Protein AF-A0A1E3PKU7-F1 (afdb_monomer)

Foldseek 3Di:
DDDDDDDDDDDDPDPDDDDDDDDDDPVVVVVVVVVVPDDDDDCPPVNVPVVDDDDDDPDDDDDPPPPDCVPVVVVVVVPDDPPPPDPPDDPPPPPCPDDPPPDPPDDD

Radius of gyration: 50.96 Å; Cα contacts (8 Å, |Δi|>4): 3; chains: 1; bounding box: 52×69×152 Å

pLDDT: mean 71.54, std 13.81, range [37.41, 95.44]

Solvent-accessible surface area (backbone atoms only — not comparable to full-atom values): 7929 Å² total; per-residue (Å²): 141,84,87,84,80,83,82,80,78,76,88,77,86,72,91,73,84,87,78,82,78,89,74,91,49,74,65,60,56,50,51,54,54,49,55,74,66,60,71,76,79,77,76,46,70,66,56,58,53,70,77,44,81,82,86,71,81,76,76,80,77,73,75,77,77,70,72,88,43,60,70,62,50,50,52,48,57,74,67,52,73,84,81,69,90,63,90,71,91,63,83,72,75,81,73,74,87,71,78,79,76,79,74,77,92,79,83,136

InterPro domains:
  IPR019711 ATP synthase, F0 complex, subunit H [PF10775] (15-82)
  IPR019711 ATP synthase, F0 complex, subunit H [PTHR28207] (5-108)

Sequence (108 aa):
MLRTALRVAAPRFTRSFVSTPIRANAISDIYLREISKFKPAAVTAAEAESQTRPWAIPTTPAAPIVEAEGAEELASYEQSAVEVEGASGESAKEEEWFVEEVEEEEHH

Organism: NCBI:txid857566

Structure (mmCIF, N/CA/C/O backbone):
data_AF-A0A1E3PKU7-F1
#
_entry.id   AF-A0A1E3PKU7-F1
#
loop_
_atom_site.group_PDB
_atom_site.id
_atom_site.type_symbol
_atom_site.label_atom_id
_atom_site.label_alt_id
_atom_site.label_comp_id
_atom_site.label_asym_id
_atom_site.label_entity_id
_atom_site.label_seq_id
_atom_site.pdbx_PDB_ins_code
_atom_site.Cartn_x
_atom_site.Cartn_y
_atom_site.Cartn_z
_atom_site.occupancy
_atom_site.B_iso_or_equiv
_atom_site.auth_seq_id
_atom_site.auth_comp_id
_atom_site.auth_asym_id
_atom_site.auth_atom_id
_atom_site.pdbx_PDB_model_num
ATOM 1 N N . MET A 1 1 ? 10.986 48.302 -75.914 1.00 47.47 1 MET A N 1
ATOM 2 C CA . MET A 1 1 ? 11.616 48.409 -74.580 1.00 47.47 1 MET A CA 1
ATOM 3 C C . MET A 1 1 ? 10.691 47.772 -73.555 1.00 47.47 1 MET A C 1
ATOM 5 O O . MET A 1 1 ? 9.637 48.336 -73.301 1.00 47.47 1 MET A O 1
ATOM 9 N N . LEU A 1 2 ? 11.030 46.599 -73.015 1.00 46.41 2 LEU A N 1
ATOM 10 C CA . LEU A 1 2 ? 10.229 45.929 -71.983 1.00 46.41 2 LEU A CA 1
ATOM 11 C C . LEU A 1 2 ? 11.089 45.806 -70.720 1.00 46.41 2 LEU A C 1
ATOM 13 O O . LEU A 1 2 ? 12.119 45.139 -70.741 1.00 46.41 2 LEU A O 1
ATOM 17 N N . ARG A 1 3 ? 10.715 46.502 -69.643 1.00 55.84 3 ARG A N 1
ATOM 18 C CA . ARG A 1 3 ? 11.389 46.405 -68.342 1.00 55.84 3 ARG A CA 1
ATOM 19 C C . ARG A 1 3 ? 10.689 45.331 -67.515 1.00 55.84 3 ARG A C 1
ATOM 21 O O . ARG A 1 3 ? 9.595 45.561 -67.013 1.00 55.84 3 ARG A O 1
ATOM 28 N N . THR A 1 4 ? 11.306 44.165 -67.372 1.00 61.78 4 THR A N 1
ATOM 29 C CA . THR A 1 4 ? 10.862 43.136 -66.424 1.00 61.78 4 THR A CA 1
ATOM 30 C C . THR A 1 4 ? 11.348 43.500 -65.024 1.00 61.78 4 THR A C 1
ATOM 32 O O . THR A 1 4 ? 12.548 43.493 -64.761 1.00 61.78 4 THR A O 1
ATOM 35 N N . ALA A 1 5 ? 10.425 43.840 -64.126 1.00 67.31 5 ALA A N 1
ATOM 36 C CA . ALA A 1 5 ? 10.734 44.055 -62.717 1.00 67.31 5 ALA A CA 1
ATOM 37 C C . ALA A 1 5 ? 10.778 42.707 -61.981 1.00 67.31 5 ALA A C 1
ATOM 39 O O . ALA A 1 5 ? 9.801 41.957 -61.992 1.00 67.31 5 ALA A O 1
ATOM 40 N N . LEU A 1 6 ? 11.897 42.407 -61.319 1.00 65.75 6 LEU A N 1
ATOM 41 C CA . LEU A 1 6 ? 12.010 41.253 -60.432 1.00 65.75 6 LEU A CA 1
ATOM 42 C C . LEU A 1 6 ? 11.340 41.607 -59.092 1.00 65.75 6 LEU A C 1
ATOM 44 O O . LEU A 1 6 ? 11.851 42.436 -58.339 1.00 65.75 6 LEU A O 1
ATOM 48 N N . ARG A 1 7 ? 10.181 41.012 -58.782 1.00 65.06 7 ARG A N 1
ATOM 49 C CA . ARG A 1 7 ? 9.608 41.088 -57.428 1.00 65.06 7 ARG A CA 1
ATOM 50 C C . ARG A 1 7 ? 10.439 40.202 -56.505 1.00 65.06 7 ARG A C 1
ATOM 52 O O . ARG A 1 7 ? 10.330 38.981 -56.565 1.00 65.06 7 ARG A O 1
ATOM 59 N N . VAL A 1 8 ? 11.236 40.811 -55.634 1.00 69.25 8 VAL A N 1
ATOM 60 C CA . VAL A 1 8 ? 11.852 40.099 -54.509 1.00 69.25 8 VAL A CA 1
ATOM 61 C C . VAL A 1 8 ? 10.760 39.859 -53.468 1.00 69.25 8 VAL A C 1
ATOM 63 O O . VAL A 1 8 ? 10.210 40.802 -52.901 1.00 69.25 8 VAL A O 1
ATOM 66 N N . ALA A 1 9 ? 10.389 38.596 -53.260 1.00 71.44 9 ALA A N 1
ATOM 67 C CA . ALA A 1 9 ? 9.461 38.220 -52.202 1.00 71.44 9 ALA A CA 1
ATOM 68 C C . ALA A 1 9 ? 10.151 38.384 -50.838 1.00 71.44 9 ALA A C 1
ATOM 70 O O . ALA A 1 9 ? 11.231 37.838 -50.622 1.00 71.44 9 ALA A O 1
ATOM 71 N N . ALA A 1 10 ? 9.535 39.135 -49.921 1.00 72.62 10 ALA A N 1
ATOM 72 C CA . ALA A 1 10 ? 10.034 39.276 -48.555 1.00 72.62 10 ALA A CA 1
ATOM 73 C C . ALA A 1 10 ? 10.045 37.909 -47.836 1.00 72.62 10 ALA A C 1
ATOM 75 O O . ALA A 1 10 ? 9.124 37.109 -48.054 1.00 72.62 10 ALA A O 1
ATOM 76 N N . PRO A 1 11 ? 11.041 37.622 -46.972 1.00 68.50 11 PRO A N 1
ATOM 77 C CA . PRO A 1 11 ? 11.093 36.358 -46.250 1.00 68.50 11 PRO A CA 1
ATOM 78 C C . PRO A 1 11 ? 9.880 36.255 -45.321 1.00 68.50 11 PRO A C 1
ATOM 80 O O . PRO A 1 11 ? 9.710 37.044 -44.393 1.00 68.50 11 PRO A O 1
ATOM 83 N N . ARG A 1 12 ? 9.005 35.279 -45.575 1.00 71.00 12 ARG A N 1
ATOM 84 C CA . ARG A 1 12 ? 7.911 34.944 -44.661 1.00 71.00 12 ARG A CA 1
ATOM 85 C C . ARG A 1 12 ? 8.475 34.065 -43.552 1.00 71.00 12 ARG A C 1
ATOM 87 O O . ARG A 1 12 ? 8.801 32.909 -43.799 1.00 71.00 12 ARG A O 1
ATOM 94 N N . PHE A 1 13 ? 8.575 34.597 -42.336 1.00 70.12 13 PHE A N 1
ATOM 95 C CA . PHE A 1 13 ? 8.856 33.779 -41.158 1.00 70.12 13 PHE A CA 1
ATOM 96 C C . PHE A 1 13 ? 7.600 32.978 -40.801 1.00 70.12 13 PHE A C 1
ATOM 98 O O . PHE A 1 13 ? 6.697 33.461 -40.118 1.00 70.12 13 PHE A O 1
ATOM 105 N N . THR A 1 14 ? 7.504 31.757 -41.317 1.00 72.94 14 THR A N 1
ATOM 106 C CA . THR A 1 14 ? 6.474 30.807 -40.898 1.00 72.94 14 THR A CA 1
ATOM 107 C C . THR A 1 14 ? 6.933 30.144 -39.604 1.00 72.94 14 THR A C 1
ATOM 109 O O . THR A 1 14 ? 7.986 29.510 -39.586 1.00 72.94 14 THR A O 1
ATOM 112 N N . ARG A 1 15 ? 6.158 30.270 -38.520 1.00 76.81 15 ARG A N 1
ATOM 113 C CA . ARG A 1 15 ? 6.395 29.515 -37.278 1.00 76.81 15 ARG A CA 1
ATOM 114 C C . ARG A 1 15 ? 6.183 28.029 -37.580 1.00 76.81 15 ARG A C 1
ATOM 116 O O . ARG A 1 15 ? 5.047 27.574 -37.649 1.00 76.81 15 ARG A O 1
ATOM 123 N N . SER A 1 16 ? 7.262 27.294 -37.820 1.00 79.19 16 SER A N 1
ATOM 124 C CA . SER A 1 16 ? 7.228 25.840 -37.971 1.00 79.19 16 SER A CA 1
ATOM 125 C C . SER A 1 16 ? 7.367 25.171 -36.608 1.00 79.19 16 SER A C 1
ATOM 127 O O . SER A 1 16 ? 8.166 25.609 -35.780 1.00 79.19 16 SER A O 1
ATOM 129 N N . PHE A 1 17 ? 6.631 24.087 -36.385 1.00 81.44 17 PHE A N 1
ATOM 130 C CA . PHE A 1 17 ? 6.823 23.246 -35.209 1.00 81.44 17 PHE A CA 1
ATOM 131 C C . PHE A 1 17 ? 8.011 22.314 -35.437 1.00 81.44 17 PHE A C 1
ATOM 133 O O . PHE A 1 17 ? 8.101 21.651 -36.470 1.00 81.44 17 PHE A O 1
ATOM 140 N N . VAL A 1 18 ? 8.927 22.272 -34.474 1.00 79.25 18 VAL A N 1
ATOM 141 C CA . VAL A 1 18 ? 10.029 21.311 -34.476 1.00 79.25 18 VAL A CA 1
ATOM 142 C C . VAL A 1 18 ? 9.528 20.041 -33.800 1.00 79.25 18 VAL A C 1
ATOM 144 O O . VAL A 1 18 ? 9.171 20.058 -32.626 1.00 79.25 18 VAL A O 1
ATOM 147 N N . SER A 1 19 ? 9.485 18.946 -34.553 1.00 83.25 19 SER A N 1
ATOM 148 C CA . SER A 1 19 ? 9.247 17.603 -34.029 1.00 83.25 19 SER A CA 1
ATOM 149 C C . SER A 1 19 ? 10.591 16.895 -33.903 1.00 83.25 19 SER A C 1
ATOM 151 O O . SER A 1 19 ? 11.404 16.907 -34.829 1.00 83.25 19 SER A O 1
ATOM 153 N N . THR A 1 20 ? 10.846 16.295 -32.744 1.00 81.81 20 THR A N 1
ATOM 154 C CA . THR A 1 20 ? 11.995 15.411 -32.559 1.00 81.81 20 THR A CA 1
ATOM 155 C C . THR A 1 20 ? 11.696 14.047 -33.188 1.00 81.81 20 THR A C 1
ATOM 157 O O . THR A 1 20 ? 10.599 13.513 -33.000 1.00 81.81 20 THR A O 1
ATOM 160 N N . PRO A 1 21 ? 12.641 13.452 -33.941 1.00 81.06 21 PRO A N 1
ATOM 161 C CA . PRO A 1 21 ? 12.452 12.111 -34.472 1.00 81.06 21 PRO A CA 1
ATOM 162 C C . PRO A 1 21 ? 12.452 11.101 -33.324 1.00 81.06 21 PRO A C 1
ATOM 164 O O . PRO A 1 21 ? 13.297 11.169 -32.428 1.00 81.06 21 PRO A O 1
ATOM 167 N N . ILE A 1 22 ? 11.533 10.137 -33.373 1.00 79.12 22 ILE A N 1
ATOM 168 C CA . ILE A 1 22 ? 11.511 9.016 -32.431 1.00 79.12 22 ILE A CA 1
ATOM 169 C C . ILE A 1 22 ? 12.808 8.221 -32.624 1.00 79.12 22 ILE A C 1
ATOM 171 O O . ILE A 1 22 ? 13.090 7.718 -33.712 1.00 79.12 22 ILE A O 1
ATOM 175 N N . ARG A 1 23 ? 13.624 8.137 -31.572 1.00 80.31 23 ARG A N 1
ATOM 176 C CA . ARG A 1 23 ? 14.840 7.319 -31.546 1.00 80.31 23 ARG A CA 1
ATOM 177 C C . ARG A 1 23 ? 14.491 5.999 -30.874 1.00 80.31 23 ARG A C 1
ATOM 179 O O . ARG A 1 23 ? 14.077 6.003 -29.720 1.00 80.31 23 ARG A O 1
ATOM 186 N N . ALA A 1 24 ? 14.653 4.891 -31.591 1.00 82.38 24 ALA A N 1
ATOM 187 C CA . ALA A 1 24 ? 14.508 3.570 -30.995 1.00 82.38 24 ALA A CA 1
ATOM 188 C C . ALA A 1 24 ? 15.602 3.372 -29.934 1.00 82.38 24 ALA A C 1
ATOM 190 O O . ALA A 1 24 ? 16.785 3.585 -30.215 1.00 82.38 24 ALA A O 1
ATOM 191 N N . ASN A 1 25 ? 15.206 2.989 -28.722 1.00 90.25 25 ASN 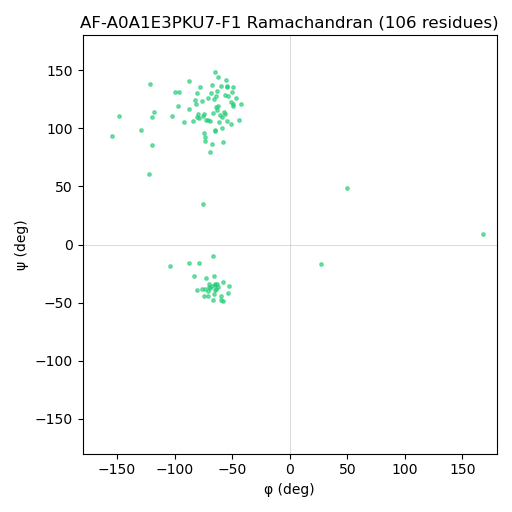A N 1
ATOM 192 C CA . ASN A 1 25 ? 16.121 2.663 -27.638 1.00 90.25 25 ASN A CA 1
ATOM 193 C C . ASN A 1 25 ? 15.881 1.208 -27.227 1.00 90.25 25 ASN A C 1
ATOM 195 O O . ASN A 1 25 ? 14.870 0.862 -26.624 1.00 90.25 25 ASN A O 1
ATOM 199 N N . ALA A 1 26 ? 16.850 0.349 -27.541 1.00 91.88 26 ALA A N 1
ATOM 200 C CA . ALA A 1 26 ? 16.744 -1.078 -27.268 1.00 91.88 26 ALA A CA 1
ATOM 201 C C . ALA A 1 26 ? 16.530 -1.381 -25.773 1.00 91.88 26 ALA A C 1
ATOM 203 O O . ALA A 1 26 ? 15.837 -2.337 -25.436 1.00 91.88 26 ALA A O 1
ATOM 204 N N . ILE A 1 27 ? 17.080 -0.553 -24.879 1.00 94.44 27 ILE A N 1
ATOM 205 C CA . ILE A 1 27 ? 16.966 -0.740 -23.429 1.00 94.44 27 ILE A CA 1
ATOM 206 C C . ILE A 1 27 ? 15.538 -0.441 -22.965 1.00 94.44 27 ILE A C 1
ATOM 208 O O . ILE A 1 27 ? 14.977 -1.222 -22.200 1.00 94.44 27 ILE A O 1
ATOM 212 N N . SER A 1 28 ? 14.923 0.645 -23.452 1.00 92.44 28 SER A N 1
ATOM 213 C CA . SER A 1 28 ? 13.534 0.964 -23.094 1.00 92.44 28 SER A CA 1
ATOM 214 C C . SER A 1 28 ? 12.572 -0.103 -23.596 1.00 92.44 28 SER A C 1
ATOM 216 O O . SER A 1 28 ? 11.645 -0.481 -22.885 1.00 92.44 28 SER A O 1
ATOM 218 N N . ASP A 1 29 ? 12.815 -0.632 -24.792 1.00 92.38 29 ASP A N 1
ATOM 219 C CA . ASP A 1 29 ? 11.938 -1.630 -25.398 1.00 92.38 29 ASP A CA 1
ATOM 220 C C . ASP A 1 29 ? 12.020 -2.980 -24.672 1.00 92.38 29 ASP A C 1
ATOM 222 O O . ASP A 1 29 ? 11.007 -3.666 -24.520 1.00 92.38 29 ASP A O 1
ATOM 226 N N . ILE A 1 30 ? 13.211 -3.366 -24.197 1.00 95.44 30 ILE A N 1
ATOM 227 C CA . ILE A 1 30 ? 13.397 -4.551 -23.346 1.00 95.44 30 ILE A CA 1
ATOM 228 C C . ILE A 1 30 ? 12.717 -4.336 -21.991 1.00 95.44 30 ILE A C 1
ATOM 230 O O . ILE A 1 30 ? 11.921 -5.176 -21.577 1.00 95.44 30 ILE A O 1
ATOM 234 N N . TYR A 1 31 ? 12.944 -3.188 -21.353 1.00 94.81 31 TYR A N 1
ATOM 235 C CA . TYR A 1 31 ? 12.353 -2.849 -20.057 1.00 94.81 31 TYR A CA 1
ATOM 236 C C . TYR A 1 31 ? 10.818 -2.884 -20.083 1.00 94.81 31 TYR A C 1
ATOM 238 O O . TYR A 1 31 ? 10.187 -3.547 -19.260 1.00 94.81 31 TYR A O 1
ATOM 246 N N . LEU A 1 32 ? 10.195 -2.246 -21.077 1.00 93.81 32 LEU A N 1
ATOM 247 C CA . LEU A 1 32 ? 8.736 -2.250 -21.232 1.00 93.81 32 LEU A CA 1
ATOM 248 C C . LEU A 1 32 ? 8.190 -3.657 -21.521 1.00 93.81 32 LEU A C 1
ATOM 250 O O . LEU A 1 32 ? 7.110 -4.030 -21.050 1.00 93.81 32 LEU A O 1
ATOM 254 N N . ARG A 1 33 ? 8.941 -4.470 -22.268 1.00 93.69 33 ARG A N 1
ATOM 255 C CA . ARG A 1 33 ? 8.594 -5.870 -22.538 1.00 93.69 33 ARG A CA 1
ATOM 256 C C . ARG A 1 33 ? 8.669 -6.732 -21.281 1.00 93.69 33 ARG A C 1
ATOM 258 O O . ARG A 1 33 ? 7.874 -7.656 -21.145 1.00 93.69 33 ARG A O 1
ATOM 265 N N . GLU A 1 34 ? 9.610 -6.466 -20.388 1.00 93.19 34 GLU A N 1
ATOM 266 C CA . GLU A 1 34 ? 9.740 -7.183 -19.119 1.00 93.19 34 GLU A CA 1
ATOM 267 C C . GLU A 1 34 ? 8.654 -6.764 -18.130 1.00 93.19 34 GLU A C 1
ATOM 269 O O . GLU A 1 34 ? 7.985 -7.635 -17.578 1.00 93.19 34 GLU A O 1
ATOM 274 N N . ILE A 1 35 ? 8.379 -5.463 -17.996 1.00 92.81 35 ILE A N 1
ATOM 275 C CA . ILE A 1 35 ? 7.293 -4.957 -17.140 1.00 92.81 35 ILE A CA 1
ATOM 276 C C . ILE A 1 35 ? 5.941 -5.508 -17.569 1.00 92.81 35 ILE A C 1
ATOM 278 O O . ILE A 1 35 ? 5.177 -5.981 -16.737 1.00 92.81 35 ILE A O 1
ATOM 282 N N . SER A 1 36 ? 5.635 -5.464 -18.866 1.00 88.75 36 SER A N 1
ATOM 283 C CA . SER A 1 36 ? 4.340 -5.944 -19.367 1.00 88.75 36 SER A CA 1
ATOM 284 C C . SER A 1 36 ? 4.145 -7.452 -19.183 1.00 88.75 36 SER A C 1
ATOM 286 O O . SER A 1 36 ? 3.012 -7.919 -19.070 1.00 88.75 36 SER A O 1
ATOM 288 N N . LYS A 1 37 ? 5.235 -8.224 -19.142 1.00 92.00 37 LYS A N 1
ATOM 289 C CA . LYS A 1 37 ? 5.208 -9.663 -18.842 1.00 92.00 37 LYS A CA 1
ATOM 290 C C . LYS A 1 37 ? 5.177 -9.950 -17.348 1.00 92.00 37 LYS A C 1
ATOM 292 O O . LYS A 1 37 ? 4.692 -11.011 -16.954 1.00 92.00 37 LYS A O 1
ATOM 297 N N . PHE A 1 38 ? 5.706 -9.046 -16.532 1.00 90.19 38 PHE A N 1
ATOM 298 C CA . PHE A 1 38 ? 5.729 -9.205 -15.093 1.00 90.19 38 PHE A CA 1
ATOM 299 C C . PHE A 1 38 ? 4.318 -9.045 -14.529 1.00 90.19 38 PHE A C 1
ATOM 301 O O . PHE A 1 38 ? 3.758 -7.954 -14.454 1.00 90.19 38 PHE A O 1
ATOM 308 N N . LYS A 1 39 ? 3.740 -10.168 -14.112 1.00 85.25 39 LYS A N 1
ATOM 309 C CA . LYS A 1 39 ? 2.553 -10.194 -13.267 1.00 85.25 39 LYS A CA 1
ATOM 310 C C . LYS A 1 39 ? 3.042 -10.515 -11.860 1.00 85.25 39 LYS A C 1
ATOM 312 O O . LYS A 1 39 ? 3.510 -11.641 -11.670 1.00 85.25 39 LYS A O 1
ATOM 317 N N . PRO A 1 40 ? 2.997 -9.571 -10.900 1.00 82.94 40 PRO A N 1
ATOM 318 C CA . PRO A 1 40 ? 3.304 -9.917 -9.521 1.00 82.94 40 PRO A CA 1
ATOM 319 C 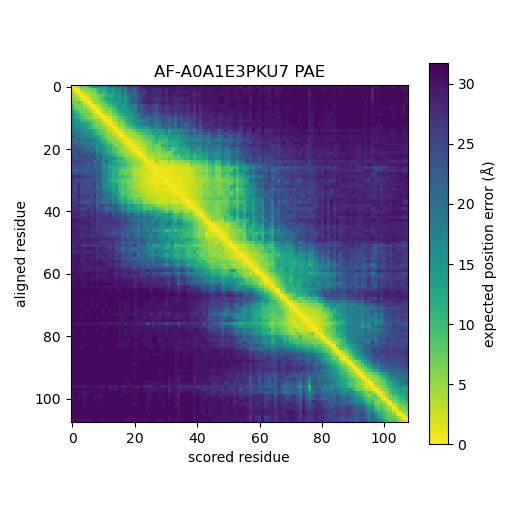C . PRO A 1 40 ? 2.389 -11.069 -9.100 1.00 82.94 40 PRO A C 1
ATOM 321 O O . PRO A 1 40 ? 1.224 -11.117 -9.510 1.00 82.94 40 PRO A O 1
ATOM 324 N N . ALA A 1 41 ? 2.927 -12.016 -8.327 1.00 78.94 41 ALA A N 1
ATOM 325 C CA . ALA A 1 41 ? 2.106 -13.063 -7.737 1.00 78.94 41 ALA A CA 1
ATOM 326 C C . ALA A 1 41 ? 0.963 -12.382 -6.977 1.00 78.94 41 ALA A C 1
ATOM 328 O O . ALA A 1 41 ? 1.201 -11.449 -6.208 1.00 78.94 41 ALA A O 1
ATOM 329 N N . ALA A 1 42 ? -0.276 -12.784 -7.266 1.00 73.94 42 ALA A N 1
ATOM 330 C CA . ALA A 1 42 ? -1.425 -12.245 -6.562 1.00 73.94 42 ALA A CA 1
ATOM 331 C C . ALA A 1 42 ? -1.245 -12.592 -5.085 1.00 73.94 42 ALA A C 1
ATOM 333 O O . ALA A 1 42 ? -1.274 -13.771 -4.733 1.00 73.94 42 ALA A O 1
ATOM 334 N N . VAL A 1 43 ? -1.007 -11.570 -4.259 1.00 74.75 43 VAL A N 1
ATOM 335 C CA . VAL A 1 43 ? -0.904 -11.726 -2.809 1.00 74.75 43 VAL A CA 1
ATOM 336 C C . VAL A 1 43 ? -2.201 -12.380 -2.370 1.00 74.75 43 VAL A C 1
ATOM 338 O O . VAL A 1 43 ? -3.288 -11.820 -2.540 1.00 74.75 43 VAL A O 1
ATOM 341 N N . THR A 1 44 ? -2.093 -13.623 -1.914 1.00 78.81 44 THR A N 1
ATOM 342 C CA . THR A 1 44 ? -3.268 -14.362 -1.462 1.00 78.81 44 THR A CA 1
ATOM 343 C C . THR A 1 44 ? -3.823 -13.659 -0.227 1.00 78.81 44 THR A C 1
ATOM 345 O O . THR A 1 44 ? -3.067 -13.071 0.544 1.00 78.81 44 THR A O 1
ATOM 348 N N . ALA A 1 45 ? -5.142 -13.702 -0.020 1.00 70.94 45 ALA A N 1
ATOM 349 C CA . ALA A 1 45 ? -5.756 -13.076 1.156 1.00 70.94 45 ALA A CA 1
ATOM 350 C C . ALA A 1 45 ? -5.095 -13.554 2.468 1.00 70.94 45 ALA A C 1
ATOM 352 O O . ALA A 1 45 ? -4.841 -12.750 3.356 1.00 70.94 45 ALA A O 1
ATOM 353 N N . ALA A 1 46 ? -4.684 -14.827 2.519 1.00 73.75 46 ALA A N 1
ATOM 354 C CA . ALA A 1 46 ? -3.941 -15.409 3.636 1.00 73.75 46 ALA A CA 1
ATOM 355 C C . ALA A 1 46 ? -2.564 -14.758 3.873 1.00 73.75 46 ALA A C 1
ATOM 357 O O . ALA A 1 46 ? -2.139 -14.594 5.013 1.00 73.75 46 ALA A O 1
ATOM 358 N N . GLU A 1 47 ? -1.858 -14.361 2.814 1.00 75.50 47 GLU A N 1
ATOM 359 C CA . GLU A 1 47 ? -0.557 -13.696 2.919 1.00 75.50 47 GLU A CA 1
ATOM 360 C C . GLU A 1 47 ? -0.718 -12.247 3.410 1.00 75.50 47 GLU A C 1
ATOM 362 O O . GLU A 1 47 ? 0.029 -11.806 4.286 1.00 75.50 47 GLU A O 1
ATOM 367 N N . ALA A 1 48 ? -1.763 -11.546 2.956 1.00 75.31 48 ALA A N 1
ATOM 368 C CA . ALA A 1 48 ? -2.122 -10.213 3.449 1.00 75.31 48 ALA A CA 1
ATOM 369 C C . ALA A 1 48 ? -2.544 -10.221 4.934 1.00 75.31 48 ALA A C 1
ATOM 371 O O . ALA A 1 48 ? -2.162 -9.331 5.700 1.00 75.31 48 ALA A O 1
ATOM 372 N N . GLU A 1 49 ? -3.282 -11.250 5.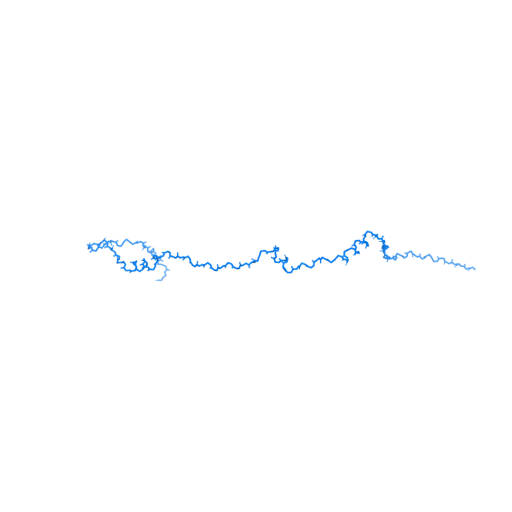355 1.00 76.31 49 GLU A N 1
ATOM 373 C CA . GLU A 1 49 ? -3.667 -11.473 6.753 1.00 76.31 49 GLU A CA 1
ATOM 374 C C . GLU A 1 49 ? -2.475 -11.885 7.627 1.00 76.31 49 GLU A C 1
ATOM 376 O O . GLU A 1 49 ? -2.399 -11.475 8.777 1.00 76.31 49 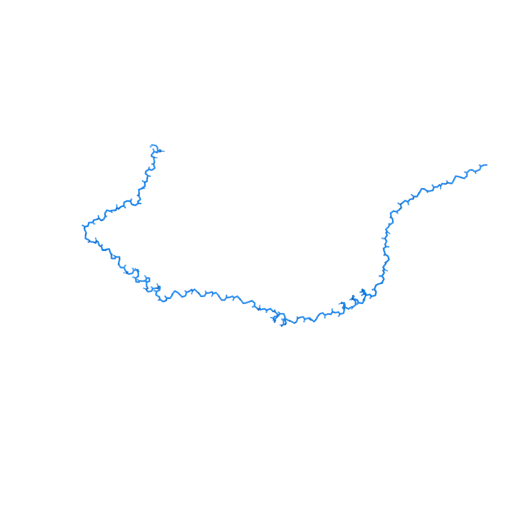GLU A O 1
ATOM 381 N N . SER A 1 50 ? -1.500 -12.631 7.098 1.00 73.56 50 SER A N 1
ATOM 382 C CA . SER A 1 50 ? -0.291 -12.998 7.854 1.00 73.56 50 SER A CA 1
ATOM 383 C C . SER A 1 50 ? 0.678 -11.827 8.063 1.00 73.56 50 SER A C 1
ATOM 385 O O . SER A 1 50 ? 1.402 -11.780 9.059 1.00 73.56 50 SER A O 1
ATOM 387 N N . GLN A 1 51 ? 0.678 -10.864 7.136 1.00 78.88 51 GLN A N 1
ATOM 388 C CA . GLN A 1 51 ? 1.543 -9.685 7.176 1.00 78.88 51 GLN A CA 1
ATOM 389 C C . GLN A 1 51 ? 1.017 -8.608 8.139 1.00 78.88 51 GLN A C 1
ATOM 391 O O . GLN A 1 51 ? 1.755 -7.693 8.513 1.00 78.88 51 GLN A O 1
ATOM 396 N N . THR A 1 52 ? -0.250 -8.697 8.555 1.00 83.81 52 THR A N 1
ATOM 397 C CA . THR A 1 52 ? -0.897 -7.708 9.423 1.00 83.81 52 THR A CA 1
ATOM 398 C C . THR A 1 52 ? -1.399 -8.360 10.707 1.00 83.81 52 THR A C 1
ATOM 400 O O . THR A 1 52 ? -1.939 -9.457 10.708 1.00 83.81 52 THR A O 1
ATOM 403 N N . ARG A 1 53 ? -1.221 -7.695 11.854 1.00 82.38 53 ARG A N 1
ATOM 404 C CA . ARG A 1 53 ? -1.877 -8.151 13.087 1.00 82.38 53 ARG A CA 1
ATOM 405 C C . ARG A 1 53 ? -3.352 -7.749 13.008 1.00 82.38 53 ARG A C 1
ATOM 407 O O . ARG A 1 53 ? -3.605 -6.554 12.836 1.00 82.38 53 ARG A O 1
ATOM 414 N N . PRO A 1 54 ? -4.312 -8.683 13.134 1.00 81.56 54 PRO A N 1
ATOM 415 C CA . PRO A 1 54 ? -5.723 -8.334 13.083 1.00 81.56 54 PRO A CA 1
ATOM 416 C C . PRO A 1 54 ? -6.066 -7.405 14.248 1.00 81.56 54 PRO A C 1
ATOM 418 O O . PRO A 1 54 ? -5.686 -7.648 15.396 1.00 81.56 54 PRO A O 1
ATOM 421 N N . TRP A 1 55 ? -6.772 -6.320 13.942 1.00 83.38 55 TRP A N 1
ATOM 422 C CA . TRP A 1 55 ? -7.226 -5.373 14.949 1.00 83.38 55 TRP A CA 1
ATOM 423 C C . TRP A 1 55 ? -8.415 -5.964 15.708 1.00 83.38 55 TRP A C 1
ATOM 425 O O . TRP A 1 55 ? -9.505 -6.102 15.154 1.00 83.38 55 TRP A O 1
ATOM 435 N N . ALA A 1 56 ? -8.210 -6.306 16.979 1.00 85.62 56 ALA A N 1
ATOM 436 C CA . ALA A 1 56 ? -9.290 -6.656 17.890 1.00 85.62 56 ALA A CA 1
ATOM 437 C C . ALA A 1 56 ? -9.674 -5.423 18.711 1.00 85.62 56 ALA A C 1
ATOM 439 O O . ALA A 1 56 ? -8.813 -4.747 19.275 1.00 85.62 56 ALA A O 1
ATOM 440 N N . ILE A 1 57 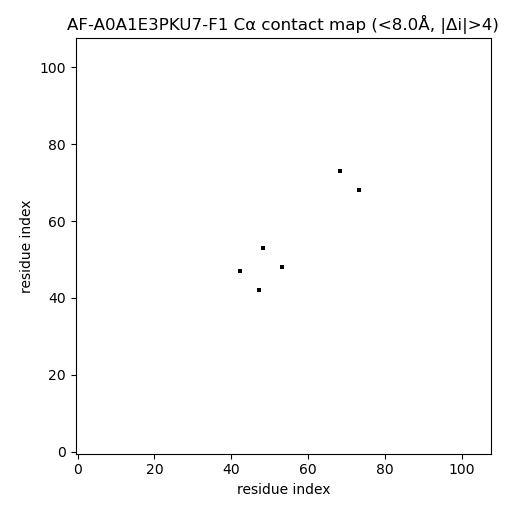? -10.973 -5.139 18.786 1.00 86.31 57 ILE A N 1
ATOM 441 C CA . ILE A 1 57 ? -11.488 -4.120 19.700 1.00 86.31 57 ILE A CA 1
ATOM 442 C C . ILE A 1 57 ? -11.224 -4.635 21.123 1.00 86.31 57 ILE A C 1
ATOM 444 O O . ILE A 1 57 ? -11.621 -5.766 21.423 1.00 86.31 57 ILE A O 1
ATOM 448 N N . PRO A 1 58 ? -10.541 -3.864 21.988 1.00 86.56 58 PRO A N 1
ATOM 449 C CA . PRO A 1 58 ? -10.345 -4.275 23.369 1.00 86.56 58 PRO A CA 1
ATOM 450 C C . PRO A 1 58 ? -11.713 -4.438 24.028 1.00 86.56 58 PRO A C 1
ATOM 452 O O . PRO A 1 58 ? -12.611 -3.616 23.832 1.00 86.56 58 PRO A O 1
ATOM 455 N N . THR A 1 59 ? -11.882 -5.509 24.798 1.00 83.75 59 THR A N 1
ATOM 456 C CA . THR A 1 59 ? -13.090 -5.698 25.601 1.00 83.75 59 THR A CA 1
ATOM 457 C C . THR A 1 59 ? -13.292 -4.477 26.486 1.00 83.75 59 THR A C 1
ATOM 459 O O . THR A 1 59 ? -12.326 -4.000 27.087 1.00 83.75 59 THR A O 1
ATOM 462 N N . THR A 1 60 ? -14.532 -3.981 26.560 1.00 82.06 60 THR A N 1
ATOM 463 C CA . THR A 1 60 ? -14.899 -2.897 27.475 1.00 82.06 60 THR A CA 1
ATOM 464 C C . THR A 1 60 ? -14.329 -3.222 28.851 1.00 82.06 60 THR A C 1
ATOM 466 O O . THR A 1 60 ? -14.555 -4.340 29.329 1.00 82.06 60 THR A O 1
ATOM 469 N N . PRO A 1 61 ? -13.552 -2.310 29.463 1.00 80.38 61 PRO A N 1
ATOM 470 C CA . PRO A 1 61 ? -13.011 -2.568 30.783 1.00 80.38 61 PRO A CA 1
ATOM 471 C C . PRO A 1 61 ? -14.187 -2.864 31.709 1.00 80.38 61 PRO A C 1
ATOM 473 O O . PRO A 1 61 ? -15.163 -2.109 31.736 1.00 80.38 61 PRO A O 1
ATOM 476 N N . ALA A 1 62 ? -14.115 -3.980 32.435 1.00 78.56 62 ALA A N 1
ATOM 477 C CA . ALA A 1 62 ? -15.007 -4.166 33.564 1.00 78.56 62 ALA A CA 1
ATOM 478 C C . ALA A 1 62 ? -14.837 -2.940 34.467 1.00 78.56 62 ALA A C 1
ATOM 480 O O . ALA A 1 62 ? -13.708 -2.473 34.661 1.00 78.56 62 ALA A O 1
ATOM 481 N N . ALA A 1 63 ? -15.950 -2.395 34.967 1.00 73.94 63 ALA A N 1
ATOM 482 C CA . ALA A 1 63 ? -15.870 -1.391 36.014 1.00 73.94 63 ALA A CA 1
ATOM 483 C C . ALA A 1 63 ? -14.937 -1.945 37.102 1.00 73.94 63 ALA A C 1
ATOM 485 O O . ALA A 1 63 ? -15.019 -3.148 37.390 1.00 73.94 63 ALA A O 1
ATOM 486 N N . PRO A 1 64 ? -14.012 -1.127 37.634 1.00 76.31 64 PRO A N 1
ATOM 487 C CA . PRO A 1 64 ? -13.140 -1.584 38.699 1.00 76.31 64 PRO A CA 1
ATOM 488 C C . PRO A 1 64 ? -14.020 -2.216 39.770 1.00 76.31 64 PRO A C 1
ATOM 490 O O . PRO A 1 64 ? -15.059 -1.658 40.131 1.00 76.31 64 PRO A O 1
ATOM 493 N N . ILE A 1 65 ? -13.638 -3.412 40.212 1.00 66.75 65 ILE A N 1
ATOM 494 C CA . ILE A 1 65 ? -14.260 -4.011 41.382 1.00 66.75 65 ILE A CA 1
ATOM 495 C C . ILE A 1 65 ? -14.007 -2.996 42.493 1.00 66.75 65 ILE A C 1
ATOM 497 O O . ILE A 1 65 ? -12.864 -2.757 42.872 1.00 66.75 65 ILE A O 1
ATOM 501 N N . VAL A 1 66 ? -15.066 -2.320 42.936 1.00 63.41 66 VAL A N 1
ATOM 502 C CA . VAL A 1 66 ? -15.055 -1.647 44.228 1.00 63.41 66 VAL A CA 1
ATOM 503 C C . VAL A 1 66 ? -14.928 -2.805 45.202 1.00 63.41 66 VAL A C 1
ATOM 505 O O . VAL A 1 66 ? -15.890 -3.548 45.385 1.00 63.41 66 VAL A O 1
ATOM 508 N N . GLU A 1 67 ? -13.695 -3.064 45.641 1.00 58.72 67 GLU A N 1
ATOM 509 C CA . GLU A 1 67 ? -13.321 -4.154 46.540 1.00 58.72 67 GLU A CA 1
ATOM 510 C C . GLU A 1 67 ? -14.353 -4.221 47.667 1.00 58.72 67 GLU A C 1
ATOM 512 O O . GLU A 1 67 ? -14.425 -3.289 48.453 1.00 58.72 67 GLU A O 1
ATOM 517 N N . ALA A 1 68 ? -15.202 -5.255 47.604 1.00 56.44 68 ALA A N 1
ATOM 518 C CA . ALA A 1 68 ? -16.143 -5.881 48.548 1.00 56.44 68 ALA A CA 1
ATOM 519 C C . ALA A 1 68 ? -16.816 -5.110 49.711 1.00 56.44 68 ALA A C 1
ATOM 521 O O . ALA A 1 68 ? -17.818 -5.601 50.219 1.00 56.44 68 ALA A O 1
ATOM 522 N N . GLU A 1 69 ? -16.349 -3.943 50.129 1.00 56.53 69 GLU A N 1
ATOM 523 C CA . GLU A 1 69 ? -16.808 -3.217 51.314 1.00 56.53 69 GLU A CA 1
ATOM 524 C C . GLU A 1 69 ? -17.706 -2.034 50.939 1.00 56.53 69 GLU A C 1
ATOM 526 O O . GLU A 1 69 ? -18.540 -1.632 51.731 1.00 56.53 69 GLU A O 1
ATOM 531 N N . GLY A 1 70 ? -17.680 -1.550 49.692 1.00 60.72 70 GLY A N 1
ATOM 532 C CA . GLY A 1 70 ? -18.401 -0.330 49.313 1.00 60.72 70 GLY A CA 1
ATOM 533 C C . GLY A 1 70 ? -19.899 -0.312 49.649 1.00 60.72 70 GLY A C 1
ATOM 534 O O . GLY A 1 70 ? -20.390 0.700 50.119 1.00 60.72 70 GLY A O 1
ATOM 535 N N . ALA A 1 71 ? -20.650 -1.400 49.452 1.00 66.25 71 ALA A N 1
ATOM 536 C CA . ALA A 1 71 ? -22.094 -1.389 49.726 1.00 66.25 71 ALA A CA 1
ATOM 537 C C . ALA A 1 71 ? -22.435 -1.569 51.217 1.00 66.25 71 ALA A C 1
ATOM 539 O O . ALA A 1 71 ? -23.352 -0.921 51.719 1.00 66.25 71 ALA A O 1
ATOM 540 N N . GLU A 1 72 ? -21.710 -2.438 51.923 1.00 67.44 72 GLU A N 1
ATOM 541 C CA . GLU A 1 72 ? -21.934 -2.695 53.353 1.00 67.44 72 GLU A CA 1
ATOM 542 C C . GLU A 1 72 ? -21.370 -1.562 54.216 1.00 67.44 72 GLU A C 1
ATOM 544 O O . GLU A 1 72 ? -22.007 -1.131 55.175 1.00 67.44 72 GLU A O 1
ATOM 549 N N . GLU A 1 73 ? -20.222 -1.016 53.828 1.00 67.19 73 GLU A N 1
ATOM 550 C CA . GLU A 1 73 ? -19.579 0.115 54.479 1.00 67.19 73 GLU A CA 1
ATOM 551 C C . GLU A 1 73 ? -20.376 1.403 54.225 1.00 67.19 73 GLU A C 1
ATOM 553 O O . GLU A 1 73 ? -20.633 2.132 55.181 1.00 67.19 73 GLU A O 1
ATOM 558 N N . LEU A 1 74 ? -20.914 1.634 53.012 1.00 71.06 74 LEU A N 1
ATOM 559 C CA . LEU A 1 74 ? -21.874 2.730 52.775 1.00 71.06 74 LEU A CA 1
ATOM 560 C C . LEU A 1 74 ? -23.129 2.590 53.646 1.00 71.06 74 LEU A C 1
ATOM 562 O O . LEU A 1 74 ? -23.548 3.567 54.262 1.00 71.06 74 LEU A O 1
ATOM 566 N N . ALA A 1 75 ? -23.695 1.385 53.763 1.00 74.75 75 ALA A N 1
ATOM 567 C CA . ALA A 1 75 ? -24.843 1.149 54.639 1.00 74.75 75 ALA A CA 1
ATOM 568 C C . ALA A 1 75 ? -24.497 1.362 56.125 1.00 74.75 75 ALA A C 1
ATOM 570 O O . ALA A 1 75 ? -25.337 1.838 56.890 1.00 74.75 75 ALA A O 1
ATOM 571 N N . SER A 1 76 ? -23.266 1.045 56.540 1.00 76.44 76 SER A N 1
ATOM 572 C CA . SER A 1 76 ? -22.781 1.309 57.898 1.00 76.44 76 SER A CA 1
ATOM 573 C C . SER A 1 76 ? -22.596 2.806 58.168 1.00 76.44 76 SER A C 1
ATOM 575 O O . SER A 1 76 ? -22.963 3.273 59.244 1.00 76.44 76 SER A O 1
ATOM 577 N N . TYR A 1 77 ? -22.129 3.573 57.177 1.00 73.06 77 TYR A N 1
ATOM 578 C CA . TYR A 1 77 ? -22.049 5.032 57.243 1.00 73.06 77 TYR A CA 1
ATOM 579 C C . TYR A 1 77 ? -23.443 5.665 57.313 1.00 73.06 77 TYR A C 1
ATOM 581 O O . TYR A 1 77 ? -23.663 6.549 58.139 1.00 73.06 77 TYR A O 1
ATOM 589 N N . GLU A 1 78 ? -24.406 5.185 56.521 1.00 75.38 78 GLU A N 1
ATOM 590 C CA . GLU A 1 78 ? -25.798 5.661 56.567 1.00 75.38 78 GLU A CA 1
ATOM 591 C C . GLU A 1 78 ? -26.475 5.382 57.918 1.00 75.38 78 GLU A C 1
ATOM 593 O O . GLU A 1 78 ? -27.305 6.168 58.373 1.00 75.38 78 GLU A O 1
ATOM 598 N N . GLN A 1 79 ? -26.127 4.268 58.567 1.00 76.00 79 GLN A N 1
ATOM 599 C CA . GLN A 1 79 ? -26.677 3.878 59.869 1.00 76.00 79 GLN A CA 1
ATOM 600 C C . GLN A 1 79 ? -25.911 4.464 61.057 1.00 76.00 79 GLN A C 1
ATOM 602 O O . GLN A 1 79 ? -26.426 4.447 62.179 1.00 76.00 79 GLN A O 1
ATOM 607 N N . SER A 1 80 ? -24.695 4.969 60.841 1.00 74.81 80 SER A N 1
ATOM 608 C CA . SER A 1 80 ? -23.899 5.576 61.899 1.00 74.81 80 SER A CA 1
ATOM 609 C C . SER A 1 80 ? -24.568 6.869 62.373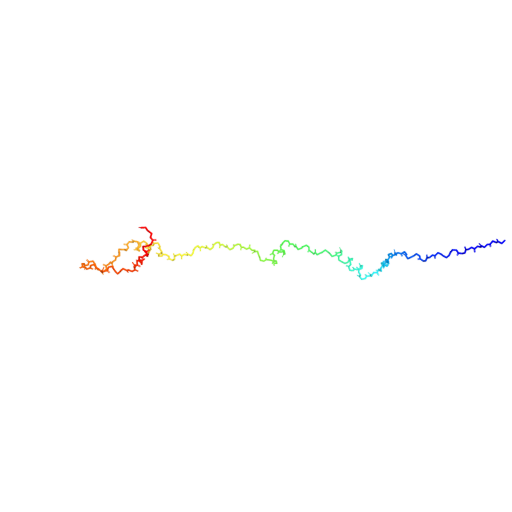 1.00 74.81 80 SER A C 1
ATOM 611 O O . SER A 1 80 ? -24.711 7.845 61.639 1.00 74.81 80 SER A O 1
ATOM 613 N N . ALA A 1 81 ? -25.037 6.864 63.620 1.00 64.19 81 ALA A N 1
ATOM 614 C CA . ALA A 1 81 ? -25.508 8.073 64.272 1.00 64.19 81 ALA A CA 1
ATOM 615 C C . ALA A 1 81 ? -24.306 8.992 64.524 1.00 64.19 81 ALA A C 1
ATOM 617 O O . ALA A 1 81 ? -23.295 8.555 65.068 1.00 64.19 81 ALA A O 1
ATOM 618 N N . VAL A 1 82 ? -24.421 10.263 64.135 1.00 67.06 82 VAL A N 1
ATOM 619 C CA . VAL A 1 82 ? -23.405 11.280 64.429 1.00 67.06 82 VAL A CA 1
ATOM 620 C C . VAL A 1 82 ? -23.284 11.409 65.947 1.00 67.06 82 VAL A C 1
ATOM 622 O O . VAL A 1 82 ? -24.164 11.968 66.605 1.00 67.06 82 VAL A O 1
ATOM 625 N N . GLU A 1 83 ? -22.202 10.880 66.512 1.00 63.81 83 GLU A N 1
ATOM 626 C CA . GLU A 1 83 ? -21.864 11.081 67.917 1.00 63.81 83 GLU A CA 1
ATOM 627 C C . GLU A 1 83 ? -21.353 12.513 68.096 1.00 63.81 83 GLU A C 1
ATOM 629 O O . GLU A 1 83 ? -20.168 12.813 67.963 1.00 63.81 83 GLU A O 1
ATOM 634 N N . VAL A 1 84 ? -22.282 13.432 68.367 1.00 62.03 84 VAL A N 1
ATOM 635 C CA . VAL A 1 84 ? -21.943 14.771 68.851 1.00 62.03 84 VAL A CA 1
ATOM 636 C C . VAL A 1 84 ? -21.535 14.625 70.314 1.00 62.03 84 VAL A C 1
ATOM 638 O O . VAL A 1 84 ? -22.383 14.592 71.212 1.00 62.03 84 VAL A O 1
ATOM 641 N N . GLU A 1 85 ? -20.234 14.521 70.568 1.00 55.16 85 GLU A N 1
ATOM 642 C CA . GLU A 1 85 ? -19.693 14.642 71.921 1.00 55.16 85 GLU A CA 1
ATOM 643 C C . GLU A 1 85 ? -19.880 16.100 72.388 1.00 55.16 85 GLU A C 1
ATOM 645 O O . GLU A 1 85 ? -19.052 16.975 72.155 1.00 55.16 85 GLU A O 1
ATOM 650 N N . GLY A 1 86 ? -21.056 16.396 72.950 1.00 56.84 86 GLY A N 1
ATOM 651 C CA . GLY A 1 86 ? -21.411 17.758 73.362 1.00 56.84 86 GLY A CA 1
ATOM 652 C C . GLY A 1 86 ? -22.877 18.014 73.716 1.00 56.84 86 GLY A C 1
ATOM 653 O O . GLY A 1 86 ? -23.251 19.162 73.931 1.00 56.84 86 GLY A O 1
ATOM 654 N N . ALA A 1 87 ? -23.735 16.993 73.824 1.00 50.75 87 ALA A N 1
ATOM 655 C CA . ALA A 1 87 ? -25.141 17.168 74.216 1.00 50.75 87 ALA A CA 1
ATOM 656 C C . ALA A 1 87 ? -25.347 17.443 75.728 1.00 50.75 87 ALA A C 1
ATOM 658 O O . ALA A 1 87 ? -26.341 17.018 76.318 1.00 50.75 87 ALA A O 1
ATOM 659 N N . SER A 1 88 ? -24.429 18.173 76.368 1.00 47.09 88 SER A N 1
ATOM 660 C CA . SER A 1 88 ? -24.642 18.797 77.675 1.00 47.09 88 SER A CA 1
ATOM 661 C C . SER A 1 88 ? -24.482 20.311 77.556 1.00 47.09 88 SER A C 1
ATOM 663 O O . SER A 1 88 ? -23.413 20.856 77.798 1.00 47.09 88 SER A O 1
ATOM 665 N N . GLY A 1 89 ? -25.579 20.971 77.187 1.00 54.34 89 GLY A N 1
ATOM 666 C CA . GLY A 1 89 ? -25.976 22.256 77.760 1.00 54.34 89 GLY A CA 1
ATOM 667 C C . GLY A 1 89 ? -24.940 23.375 77.827 1.00 54.34 89 GLY A C 1
ATOM 668 O O . GLY A 1 89 ? -24.856 24.026 78.856 1.00 54.34 89 GLY A O 1
ATOM 669 N N . GLU A 1 90 ? -24.228 23.657 76.746 1.00 45.06 90 GLU A N 1
ATOM 670 C CA . GLU A 1 90 ? -23.805 25.023 76.446 1.00 45.06 90 GLU A CA 1
ATOM 671 C C . GLU A 1 90 ? -23.778 25.115 74.925 1.00 45.06 90 GLU A C 1
ATOM 673 O O . GLU A 1 90 ? -23.004 24.427 74.264 1.00 45.06 90 GLU A O 1
ATOM 678 N N . SER A 1 91 ? -24.710 25.877 74.358 1.00 44.72 91 SER A N 1
ATOM 679 C CA . SER A 1 91 ? -24.726 26.206 72.938 1.00 44.72 91 SER A CA 1
ATOM 680 C C . SER A 1 91 ? -23.348 26.749 72.566 1.00 44.72 91 SER A C 1
ATOM 682 O O . SER A 1 91 ? -23.018 27.882 72.931 1.00 44.72 91 SER A O 1
ATOM 684 N N . ALA A 1 92 ? -22.536 25.928 71.894 1.00 51.59 92 ALA A N 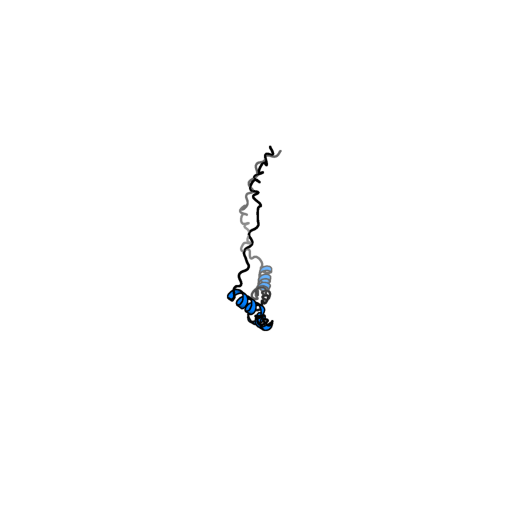1
ATOM 685 C CA . ALA A 1 92 ? -21.335 26.388 71.222 1.00 51.59 92 ALA A CA 1
ATOM 686 C C . ALA A 1 92 ? -21.764 27.589 70.380 1.00 51.59 92 ALA A C 1
ATOM 688 O O . ALA A 1 92 ? -22.690 27.466 69.579 1.00 51.59 92 ALA A O 1
ATOM 689 N N . LYS A 1 93 ? -21.189 28.765 70.659 1.00 58.62 93 LYS A N 1
ATOM 690 C CA . LYS A 1 93 ? -21.471 29.976 69.886 1.00 58.62 93 LYS A CA 1
ATOM 691 C C . LYS A 1 93 ? -21.334 29.608 68.417 1.00 58.62 93 LYS A C 1
ATOM 693 O O . LYS A 1 93 ? -20.271 29.142 68.017 1.00 58.62 93 LYS A O 1
ATOM 698 N N . GLU A 1 94 ? -22.406 29.789 67.656 1.00 57.72 94 GLU A N 1
ATOM 699 C CA . GLU A 1 94 ? -22.332 29.783 66.204 1.00 57.72 94 GLU A CA 1
ATOM 700 C C . GLU A 1 94 ? -21.347 30.894 65.837 1.00 57.72 94 GLU A C 1
ATOM 702 O O . GLU A 1 94 ? -21.643 32.081 65.953 1.00 57.72 94 GLU A O 1
ATOM 707 N N . GLU A 1 95 ? -20.109 30.516 65.534 1.00 63.56 95 GLU A N 1
ATOM 708 C CA . GLU A 1 95 ? -19.161 31.432 64.924 1.00 63.56 95 GLU A CA 1
ATOM 709 C C . GLU A 1 95 ? -19.752 31.781 63.552 1.00 63.56 95 GLU A C 1
ATOM 711 O O . GLU A 1 95 ? -20.020 30.898 62.740 1.00 63.56 95 GLU A O 1
ATOM 716 N N . GLU A 1 96 ? -20.057 33.058 63.326 1.00 66.50 96 GLU A N 1
ATOM 717 C CA . GLU A 1 96 ? -20.616 33.572 62.074 1.00 66.50 96 GLU A CA 1
ATOM 718 C C . GLU A 1 96 ? -19.543 33.490 60.974 1.00 66.50 96 GLU A C 1
ATOM 720 O O . GLU A 1 96 ? -18.857 34.458 60.652 1.00 66.50 96 GLU A O 1
ATOM 725 N N . TRP A 1 97 ? -19.361 32.291 60.412 1.00 75.81 97 TRP A N 1
ATOM 726 C CA . TRP A 1 97 ? -18.386 31.997 59.350 1.00 75.81 97 TRP A CA 1
ATOM 727 C C . TRP A 1 97 ? -18.704 32.691 58.019 1.00 75.81 97 TRP A C 1
ATOM 729 O O . TRP A 1 97 ? -17.876 32.691 57.110 1.00 75.81 97 TRP A O 1
ATOM 739 N N . PHE A 1 98 ? -19.890 33.287 57.906 1.00 60.47 98 PHE A N 1
ATOM 740 C CA . PHE A 1 98 ? -20.303 34.132 56.797 1.00 60.47 98 PHE A CA 1
ATOM 741 C C . PHE A 1 98 ? -20.854 35.442 57.356 1.00 60.47 98 PHE A C 1
ATOM 743 O O . PHE A 1 98 ? -22.008 35.515 57.767 1.00 60.47 98 PHE A O 1
ATOM 750 N N . VAL A 1 99 ? -20.021 36.481 57.358 1.00 66.44 99 VAL A N 1
ATOM 751 C CA . VAL A 1 99 ? -20.500 37.862 57.431 1.00 66.44 99 VAL A CA 1
ATOM 752 C C . VAL A 1 99 ? -20.847 38.258 56.000 1.00 66.44 99 VAL A C 1
ATOM 754 O O . VAL A 1 99 ? -19.954 38.430 55.173 1.00 66.44 99 VAL A O 1
ATOM 757 N N . GLU A 1 100 ? -22.136 38.337 55.682 1.00 61.94 100 GLU A N 1
ATOM 758 C CA . GLU A 1 100 ? -22.585 38.992 54.454 1.00 61.94 100 GLU A CA 1
ATOM 759 C C . GLU A 1 100 ? -22.325 40.492 54.641 1.00 61.94 100 GLU A C 1
ATOM 761 O O 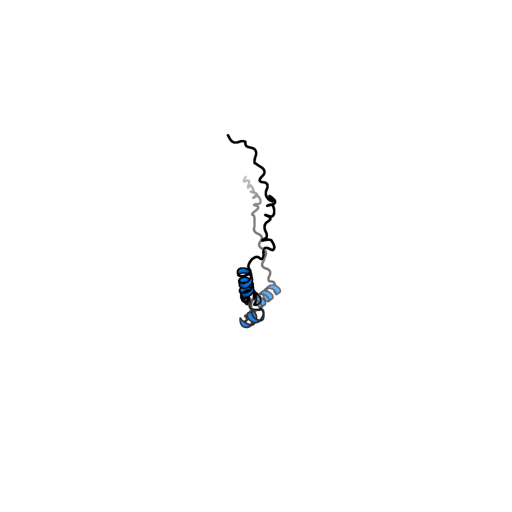. GLU A 1 100 ? -22.962 41.146 55.468 1.00 61.94 100 GLU A O 1
ATOM 766 N N . GLU A 1 101 ? -21.300 41.021 53.966 1.00 60.38 10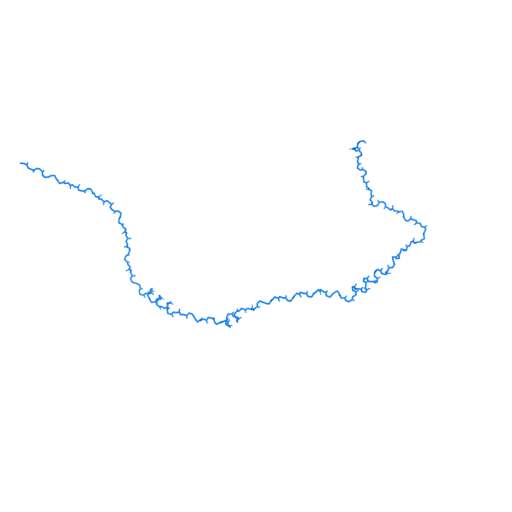1 GLU A N 1
ATOM 767 C CA . GLU A 1 101 ? -21.071 42.463 53.910 1.00 60.38 101 GLU A CA 1
ATOM 768 C C . GLU A 1 101 ? -22.339 43.093 53.331 1.00 60.38 101 GLU A C 1
ATOM 770 O O . GLU A 1 101 ? -22.704 42.815 52.192 1.00 60.38 101 GLU A O 1
ATOM 775 N N . VAL A 1 102 ? -23.043 43.884 54.143 1.00 56.41 102 VAL A N 1
ATOM 776 C CA . VAL A 1 102 ? -24.222 44.642 53.718 1.00 56.41 102 VAL A CA 1
ATOM 777 C C . VAL A 1 102 ? -23.808 45.481 52.509 1.00 56.41 102 VAL A C 1
ATOM 779 O O . VAL A 1 102 ? -23.064 46.449 52.668 1.00 56.41 102 VAL A O 1
ATOM 782 N N . GLU A 1 103 ? -24.244 45.085 51.307 1.00 52.34 103 GLU A N 1
ATOM 783 C CA . GLU A 1 103 ? -24.163 45.927 50.114 1.00 52.34 103 GLU A CA 1
ATOM 784 C C . GLU A 1 103 ? -24.779 47.282 50.476 1.00 52.34 103 GLU A C 1
ATOM 786 O O . GLU A 1 103 ? -25.911 47.343 50.960 1.00 52.34 103 GLU A O 1
ATOM 791 N N . GLU A 1 104 ? -23.997 48.353 50.306 1.00 53.88 104 GLU A N 1
ATOM 792 C CA . GLU A 1 104 ? -24.422 49.734 50.517 1.00 53.88 104 GLU A CA 1
ATOM 793 C C . GLU A 1 104 ? -25.829 49.952 49.946 1.00 53.88 104 GLU A C 1
ATOM 795 O O . GLU A 1 104 ? -26.073 49.753 48.755 1.00 53.88 104 GLU A O 1
ATOM 800 N N . GLU A 1 105 ? -26.753 50.368 50.816 1.00 49.84 105 GLU A N 1
ATOM 801 C CA . GLU A 1 105 ? -28.079 50.850 50.450 1.00 49.84 105 GLU A CA 1
ATOM 802 C C . GLU A 1 105 ? -27.954 52.048 49.491 1.00 49.84 105 GLU A C 1
ATOM 804 O O . GLU A 1 105 ? -27.975 53.208 49.898 1.00 49.84 105 GLU A O 1
ATOM 809 N N . GLU A 1 106 ? -27.875 51.782 48.192 1.00 46.44 106 GLU A N 1
ATOM 810 C CA . GLU A 1 106 ? -28.218 52.746 47.151 1.00 46.44 106 GLU A CA 1
ATOM 811 C C . GLU A 1 106 ? -29.308 52.179 46.246 1.00 46.44 106 GLU A C 1
ATOM 813 O O . GLU A 1 106 ? -29.088 52.078 45.055 1.00 46.44 106 GLU A O 1
ATOM 818 N N . HIS A 1 107 ? -30.503 51.856 46.756 1.00 41.50 107 HIS A N 1
ATOM 819 C CA . HIS A 1 107 ? -31.714 51.858 45.919 1.00 41.50 107 HIS A CA 1
ATOM 820 C C . HIS A 1 107 ? -33.003 52.096 46.741 1.00 41.50 107 HIS A C 1
ATOM 822 O O . HIS A 1 107 ? -33.668 51.152 47.157 1.00 41.50 107 HIS A O 1
ATOM 828 N N . HIS A 1 108 ? -33.373 53.388 46.807 1.00 37.41 108 HIS A N 1
ATOM 829 C CA . HIS A 1 108 ? -34.688 54.006 47.097 1.00 37.41 108 HIS A CA 1
ATOM 830 C C . HIS A 1 108 ? -35.110 54.290 48.544 1.00 37.41 108 HIS A C 1
ATOM 832 O O . HIS A 1 108 ? -35.374 53.345 49.311 1.00 37.41 108 HIS A O 1
#

Mean predicted aligned error: 21.93 Å

Secondary structure (DSSP, 8-state):
---------------PPPPPPPPP-HHHHHHHHHHHH-------HHHHHHHS---PPPPPPPPP---TTHHHHHHHHHH-----TT-SS-------S-----------